Protein AF-R7ZMU3-F1 (afdb_monomer_lite)

pLDDT: mean 86.13, std 17.71, range [41.84, 97.81]

Radius of gyration: 19.53 Å; chains: 1; bounding box: 38×55×56 Å

InterPro domains:
  IPR005184 Domain of unknown function DUF306, Meta/HslJ [PF03724] (4-80)
  IPR038670 HslJ-like superfamily [G3DSA:2.40.128.270] (3-82)

Structure (mmCIF, N/CA/C/O backbone):
data_AF-R7ZMU3-F1
#
_entry.id   AF-R7ZMU3-F1
#
loop_
_atom_site.group_PDB
_atom_site.id
_atom_site.type_symbol
_atom_site.label_atom_id
_atom_site.label_alt_id
_atom_site.label_comp_id
_atom_site.label_asym_id
_atom_site.label_entity_id
_atom_site.label_seq_id
_atom_site.pdbx_PDB_ins_code
_atom_site.Cartn_x
_atom_site.Cartn_y
_atom_site.Cartn_z
_atom_site.occupancy
_atom_site.B_iso_or_equiv
_atom_site.auth_seq_id
_atom_site.auth_comp_id
_atom_site.auth_asym_id
_atom_site.auth_atom_id
_atom_site.pdbx_PDB_model_num
ATOM 1 N N . MET A 1 1 ? 0.476 -4.539 17.303 1.00 86.00 1 MET A N 1
ATOM 2 C CA . MET A 1 1 ? 1.203 -4.181 16.064 1.00 86.00 1 MET A CA 1
ATOM 3 C C . MET A 1 1 ? 1.192 -5.410 15.182 1.00 86.00 1 MET A C 1
ATOM 5 O O . MET A 1 1 ? 1.423 -6.491 15.705 1.00 86.00 1 MET A O 1
ATOM 9 N N . TRP A 1 2 ? 0.876 -5.251 13.905 1.00 93.94 2 TRP A N 1
ATOM 10 C CA . TRP A 1 2 ? 0.677 -6.353 12.966 1.00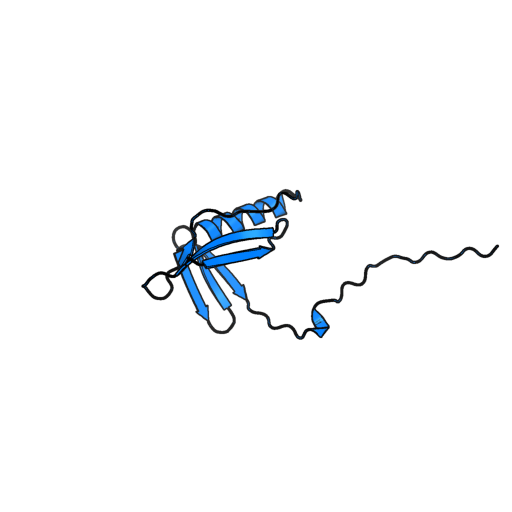 93.94 2 TRP A CA 1
ATOM 11 C C . TRP A 1 2 ? 1.736 -6.305 11.875 1.00 93.94 2 TRP A C 1
ATOM 13 O O . TRP A 1 2 ? 2.137 -5.219 11.457 1.00 93.94 2 TRP A O 1
ATOM 23 N N . ALA A 1 3 ? 2.202 -7.468 11.432 1.00 95.69 3 ALA A N 1
ATOM 24 C CA . ALA A 1 3 ? 3.114 -7.562 10.303 1.00 95.69 3 ALA A CA 1
ATOM 25 C C . ALA A 1 3 ? 2.332 -7.540 8.985 1.00 95.69 3 ALA A C 1
ATOM 27 O O . ALA A 1 3 ? 1.199 -8.018 8.916 1.00 95.69 3 ALA A O 1
ATOM 28 N N . PHE A 1 4 ? 2.953 -7.007 7.939 1.00 95.38 4 PHE A N 1
ATOM 29 C CA . PHE A 1 4 ? 2.476 -7.138 6.569 1.00 95.38 4 PHE A CA 1
ATOM 30 C C . PHE A 1 4 ? 3.647 -7.452 5.648 1.00 95.38 4 PHE A C 1
ATOM 32 O O . PHE A 1 4 ? 4.776 -7.024 5.897 1.00 95.38 4 PHE A O 1
ATOM 39 N N . TYR A 1 5 ? 3.354 -8.188 4.584 1.00 95.94 5 TYR A N 1
ATOM 40 C CA . TYR A 1 5 ? 4.315 -8.601 3.575 1.00 95.94 5 TYR A CA 1
ATOM 41 C C . TYR A 1 5 ? 3.675 -8.461 2.203 1.00 95.94 5 TYR A C 1
ATOM 43 O O . TYR A 1 5 ? 2.454 -8.564 2.072 1.00 95.94 5 TYR A O 1
ATOM 51 N N . GLY A 1 6 ? 4.494 -8.244 1.186 1.00 94.31 6 GLY A N 1
ATOM 52 C CA . GLY A 1 6 ? 4.019 -8.161 -0.183 1.00 94.31 6 GLY A CA 1
ATOM 53 C C . GLY A 1 6 ? 5.134 -8.351 -1.196 1.00 94.31 6 GLY A C 1
ATOM 54 O O . GLY A 1 6 ? 6.317 -8.419 -0.854 1.00 94.31 6 GLY A O 1
ATOM 55 N N . ALA A 1 7 ? 4.729 -8.428 -2.457 1.00 92.62 7 ALA A N 1
ATOM 56 C CA . ALA A 1 7 ? 5.623 -8.383 -3.600 1.00 92.62 7 ALA A CA 1
ATOM 57 C C . ALA A 1 7 ? 5.541 -6.988 -4.227 1.00 92.62 7 ALA A C 1
ATOM 59 O O . ALA A 1 7 ? 4.464 -6.543 -4.625 1.00 92.62 7 ALA A O 1
ATOM 60 N N . GLY A 1 8 ? 6.669 -6.283 -4.264 1.00 88.69 8 GLY A N 1
ATOM 61 C CA . GLY A 1 8 ? 6.846 -5.133 -5.137 1.00 88.69 8 GLY A CA 1
ATOM 62 C C . GLY A 1 8 ? 7.121 -5.592 -6.573 1.00 88.69 8 GLY A C 1
ATOM 63 O O . GLY A 1 8 ? 7.234 -6.793 -6.833 1.00 88.69 8 GLY A O 1
ATOM 64 N N . PRO A 1 9 ? 7.254 -4.655 -7.523 1.00 89.62 9 PRO A N 1
ATOM 65 C CA . PRO A 1 9 ? 7.592 -4.994 -8.903 1.00 89.62 9 PRO A CA 1
ATOM 66 C C . PRO A 1 9 ? 8.963 -5.659 -9.061 1.00 89.62 9 PRO A C 1
ATOM 68 O O . PRO A 1 9 ? 9.185 -6.349 -10.054 1.00 89.62 9 PRO A O 1
ATOM 71 N N . VAL A 1 10 ? 9.891 -5.431 -8.124 1.00 94.00 10 VAL A N 1
ATOM 72 C CA . VAL A 1 10 ? 11.257 -5.973 -8.179 1.00 94.00 10 VAL A CA 1
ATOM 73 C C . VAL A 1 10 ? 11.583 -6.772 -6.924 1.00 94.00 10 VAL A C 1
ATOM 75 O O . VAL A 1 10 ? 12.153 -7.859 -7.011 1.00 94.00 10 VAL A O 1
ATOM 78 N N . ASN A 1 11 ? 11.222 -6.242 -5.757 1.00 95.81 11 ASN A N 1
ATOM 79 C CA . ASN A 1 11 ? 11.607 -6.769 -4.462 1.00 95.81 11 ASN A CA 1
ATOM 80 C C . ASN A 1 11 ? 10.402 -7.208 -3.634 1.00 95.81 11 ASN A C 1
ATOM 82 O O . ASN A 1 11 ? 9.379 -6.528 -3.547 1.00 95.81 11 ASN A O 1
ATOM 86 N N . GLY A 1 12 ? 10.557 -8.337 -2.944 1.00 96.31 12 GLY A N 1
ATOM 87 C CA . GLY A 1 12 ? 9.679 -8.673 -1.830 1.00 96.31 12 GLY A CA 1
ATOM 88 C C . GLY A 1 12 ? 9.918 -7.695 -0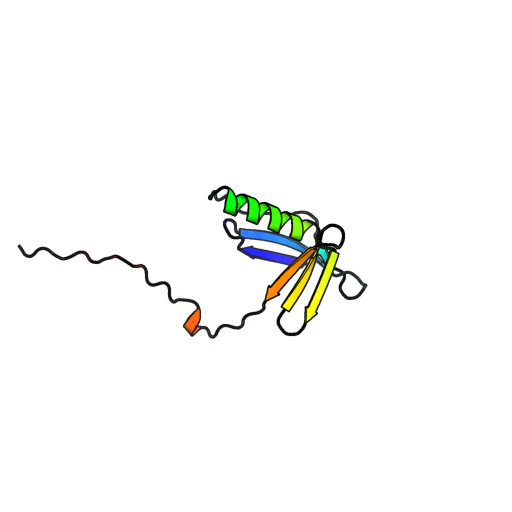.684 1.00 96.31 12 GLY A C 1
ATOM 89 O O . GLY A 1 12 ? 11.056 -7.280 -0.452 1.00 96.31 12 GLY A O 1
ATOM 90 N N . PHE A 1 13 ? 8.865 -7.330 0.041 1.00 96.75 13 PHE A N 1
ATOM 91 C CA . PHE A 1 13 ? 8.956 -6.390 1.152 1.00 96.75 13 PHE A CA 1
ATOM 92 C C . PHE A 1 13 ? 8.124 -6.830 2.351 1.00 96.75 13 PHE A C 1
ATOM 94 O O . PHE A 1 13 ? 7.196 -7.633 2.245 1.00 96.75 13 PHE A O 1
ATOM 101 N N . GLY A 1 14 ? 8.454 -6.267 3.508 1.00 96.94 14 GLY A N 1
ATOM 102 C CA . GLY A 1 14 ? 7.687 -6.448 4.727 1.00 96.94 14 GLY A CA 1
ATOM 103 C C . GLY A 1 14 ? 7.865 -5.299 5.704 1.00 96.94 14 GLY A C 1
ATOM 104 O O . GLY A 1 14 ? 8.873 -4.590 5.700 1.00 96.94 14 GLY A O 1
ATOM 105 N N . GLY A 1 15 ? 6.870 -5.116 6.558 1.00 96.00 15 GLY A N 1
ATOM 106 C CA . GLY A 1 15 ? 6.854 -4.064 7.558 1.00 96.00 15 GLY A CA 1
ATOM 107 C C . GLY A 1 15 ? 5.880 -4.365 8.680 1.00 96.00 15 GLY A C 1
ATOM 108 O O . GLY A 1 15 ? 5.354 -5.472 8.811 1.00 96.00 15 GLY A O 1
ATOM 109 N N . ALA A 1 16 ? 5.640 -3.350 9.500 1.00 96.56 16 ALA A N 1
ATOM 110 C CA . ALA A 1 16 ? 4.682 -3.427 10.584 1.00 96.56 16 ALA A CA 1
ATOM 111 C C . ALA A 1 16 ? 3.747 -2.219 10.578 1.00 96.56 16 ALA A C 1
ATOM 113 O O . ALA A 1 16 ? 4.169 -1.097 10.285 1.00 96.56 16 ALA A O 1
ATOM 114 N N . TYR A 1 17 ? 2.490 -2.457 10.933 1.00 96.38 17 TYR A N 1
ATOM 115 C CA . TYR A 1 17 ? 1.457 -1.439 11.025 1.00 96.38 17 TYR A CA 1
ATOM 116 C C . TYR A 1 17 ? 0.640 -1.549 12.311 1.00 96.38 17 TYR A C 1
ATOM 118 O O . TYR A 1 17 ? 0.674 -2.545 13.045 1.00 96.38 17 TYR A O 1
ATOM 126 N N . GLN A 1 18 ? -0.096 -0.486 12.596 1.00 96.88 18 GLN A N 1
ATOM 127 C CA . GLN A 1 18 ? -1.085 -0.405 13.659 1.00 96.88 18 GLN A CA 1
ATOM 128 C C . GLN A 1 18 ? -2.340 0.265 13.107 1.00 96.88 18 GLN A C 1
ATOM 130 O O . GLN A 1 18 ? -2.241 1.194 12.308 1.00 96.88 18 GLN A O 1
ATOM 135 N N . VAL A 1 19 ? -3.501 -0.210 13.540 1.00 95.69 19 VAL A N 1
ATOM 136 C CA . VAL A 1 19 ? -4.784 0.468 13.340 1.00 95.69 19 VAL A CA 1
ATOM 137 C C . VAL A 1 19 ? -5.034 1.312 14.587 1.00 95.69 19 VAL A C 1
ATOM 139 O O . VAL A 1 19 ? -4.784 0.835 15.697 1.00 95.69 19 VAL A O 1
ATOM 142 N N . GLY A 1 20 ? -5.419 2.573 14.399 1.00 92.75 20 GLY A N 1
ATOM 143 C CA . GLY A 1 20 ? -5.702 3.496 15.499 1.00 92.75 20 GLY A CA 1
ATOM 144 C C . GLY A 1 20 ? -7.042 3.208 16.177 1.00 92.75 20 GLY A C 1
ATOM 145 O O . GLY A 1 20 ? -7.828 2.388 15.711 1.00 92.75 20 GLY A O 1
ATOM 146 N N . GLU A 1 21 ? -7.308 3.898 17.287 1.00 92.25 21 GLU A N 1
ATOM 147 C CA . GLU A 1 21 ? -8.599 3.806 17.991 1.00 92.25 21 GLU A CA 1
ATOM 148 C C . GLU A 1 21 ? -9.730 4.475 17.201 1.00 92.25 21 GLU A C 1
ATOM 150 O O . GLU A 1 21 ? -10.888 4.070 17.290 1.00 92.25 21 GLU A O 1
ATOM 155 N N . LYS A 1 22 ? -9.394 5.501 16.408 1.00 94.38 22 LYS A N 1
ATOM 156 C CA . LYS A 1 22 ? -10.339 6.161 15.515 1.00 94.38 22 LYS A CA 1
ATOM 157 C C . LYS A 1 22 ? -10.532 5.325 14.255 1.00 94.38 22 LYS A C 1
ATOM 159 O O . LYS A 1 22 ? -9.567 4.905 13.617 1.00 94.38 22 LYS A O 1
ATOM 164 N N . GLU A 1 23 ? -11.788 5.157 13.857 1.00 93.12 23 GLU A N 1
ATOM 165 C CA . GLU A 1 23 ? -12.136 4.461 12.622 1.00 93.12 23 GLU A CA 1
ATOM 166 C C . GLU A 1 23 ? -11.383 5.036 11.413 1.00 93.12 23 GLU A C 1
ATOM 168 O O . GLU A 1 23 ? -11.293 6.253 11.214 1.00 93.12 23 GLU A O 1
ATOM 173 N N . GLY A 1 24 ? -10.824 4.128 10.614 1.00 95.25 24 GLY A N 1
ATOM 174 C CA . GLY A 1 24 ? -10.052 4.455 9.422 1.00 95.25 24 GLY A CA 1
ATOM 175 C C . GLY A 1 24 ? -8.629 4.932 9.696 1.00 95.25 24 GLY A C 1
ATOM 176 O O . GLY A 1 24 ? -7.918 5.230 8.745 1.00 95.25 24 GLY A O 1
ATOM 177 N N . GLU A 1 25 ? -8.164 5.009 10.943 1.00 96.88 25 GLU A N 1
ATOM 178 C CA . GLU A 1 25 ? -6.774 5.362 11.230 1.00 96.88 25 GLU A CA 1
ATOM 179 C C . GLU A 1 25 ? -5.842 4.155 11.061 1.00 96.88 25 GLU A C 1
ATOM 181 O O . GLU A 1 25 ? -6.066 3.086 11.627 1.00 96.88 25 GLU A O 1
ATOM 186 N N . ILE A 1 26 ? -4.749 4.337 10.320 1.00 96.69 26 ILE A N 1
ATOM 187 C CA . ILE A 1 26 ? -3.682 3.341 10.180 1.00 96.69 26 ILE A CA 1
ATOM 188 C C . ILE A 1 26 ? -2.336 4.046 10.223 1.00 96.69 26 ILE A C 1
ATOM 190 O O . ILE A 1 26 ? -2.202 5.160 9.733 1.00 96.69 26 ILE A O 1
ATOM 194 N N . ARG A 1 27 ? -1.321 3.409 10.801 1.00 95.56 27 ARG A N 1
ATOM 195 C CA . ARG A 1 27 ? 0.039 3.946 10.845 1.00 95.56 27 ARG A CA 1
ATOM 196 C C . ARG A 1 27 ? 1.046 2.849 10.566 1.00 95.56 27 ARG A C 1
ATOM 198 O O . ARG A 1 27 ? 0.932 1.738 11.086 1.00 95.56 27 ARG A O 1
ATOM 205 N N . SER A 1 28 ? 2.047 3.170 9.757 1.00 93.94 28 SER A N 1
ATOM 206 C CA . SER A 1 28 ? 3.238 2.340 9.600 1.00 93.94 28 SER A CA 1
ATOM 207 C C . SER A 1 28 ? 4.210 2.602 10.745 1.00 93.94 28 SER A C 1
ATOM 209 O O . SER A 1 28 ? 4.305 3.721 11.243 1.00 93.94 28 SER A O 1
ATOM 211 N N . ASN A 1 29 ? 5.000 1.599 11.124 1.00 90.12 29 ASN A N 1
ATOM 212 C CA . ASN A 1 29 ? 6.150 1.796 12.013 1.00 90.12 29 ASN A CA 1
ATOM 213 C C . ASN A 1 29 ? 7.359 2.437 11.280 1.00 90.12 29 ASN A C 1
ATOM 215 O O . ASN A 1 29 ? 8.494 2.384 11.749 1.00 90.12 29 ASN A O 1
ATOM 219 N N . GLY A 1 30 ? 7.164 2.958 10.063 1.00 84.75 30 GLY A N 1
ATOM 220 C CA . GLY A 1 30 ? 8.171 3.678 9.274 1.00 84.75 30 GLY A CA 1
ATOM 221 C C . GLY A 1 30 ? 9.300 2.814 8.698 1.00 84.75 30 GLY A C 1
ATOM 222 O O . GLY A 1 30 ? 10.034 3.268 7.822 1.00 84.75 30 GLY A O 1
ATOM 223 N N . ARG A 1 31 ? 9.439 1.560 9.138 1.00 92.75 31 ARG A N 1
ATOM 224 C CA . ARG A 1 31 ? 10.442 0.608 8.648 1.00 92.75 31 ARG A CA 1
ATOM 225 C C . ARG A 1 31 ? 9.818 -0.372 7.662 1.00 92.75 31 ARG A C 1
ATOM 227 O O . ARG A 1 31 ? 8.890 -1.096 8.014 1.00 92.75 31 ARG A O 1
ATOM 234 N N . ILE A 1 32 ? 10.382 -0.410 6.458 1.00 95.38 32 ILE A N 1
ATOM 235 C CA . ILE A 1 32 ? 10.100 -1.417 5.432 1.00 95.38 32 ILE A CA 1
ATOM 236 C C . ILE A 1 32 ? 11.414 -2.137 5.144 1.00 95.38 32 ILE A C 1
ATOM 238 O O . ILE A 1 32 ? 12.384 -1.502 4.729 1.00 95.38 32 ILE A O 1
ATOM 242 N N . GLY A 1 33 ? 11.452 -3.438 5.416 1.00 95.12 33 GLY A N 1
ATOM 243 C CA . GLY A 1 33 ? 12.500 -4.326 4.930 1.00 95.12 33 GLY A CA 1
ATOM 244 C C . GLY A 1 33 ? 12.164 -4.786 3.515 1.00 95.12 33 GLY A C 1
ATOM 245 O O . GLY A 1 33 ? 10.991 -4.942 3.183 1.00 95.12 33 GLY A O 1
ATOM 246 N N . GLN A 1 34 ? 13.183 -5.000 2.692 1.00 95.69 34 GLN A N 1
ATOM 247 C CA . GLN A 1 34 ? 13.039 -5.436 1.305 1.00 95.69 34 GLN A CA 1
ATOM 248 C C . GLN A 1 34 ? 14.177 -6.383 0.923 1.00 95.69 34 GLN A C 1
ATOM 250 O O . GLN A 1 34 ? 15.237 -6.371 1.556 1.00 95.69 34 GLN A O 1
ATOM 255 N N . THR A 1 35 ? 13.965 -7.191 -0.112 1.00 95.19 35 THR A N 1
ATOM 256 C CA . THR A 1 35 ? 15.061 -7.874 -0.806 1.00 95.19 35 THR A CA 1
ATOM 257 C C . THR A 1 35 ? 15.919 -6.867 -1.582 1.00 95.19 35 THR A C 1
ATOM 259 O O . THR A 1 35 ? 15.560 -5.699 -1.713 1.00 95.19 35 THR A O 1
ATOM 262 N N . PHE A 1 36 ? 17.072 -7.311 -2.085 1.00 92.94 36 PHE A N 1
ATOM 263 C CA . PHE A 1 36 ? 18.020 -6.462 -2.815 1.00 92.94 36 PHE A CA 1
ATOM 264 C C . PHE A 1 36 ? 18.301 -7.028 -4.208 1.00 92.94 36 PHE A C 1
ATOM 266 O O . PHE A 1 36 ? 19.413 -7.446 -4.523 1.00 92.94 36 PHE A O 1
ATOM 273 N N . VAL A 1 37 ? 17.256 -7.064 -5.030 1.00 95.12 37 VAL A N 1
ATOM 274 C CA . VAL A 1 37 ? 17.305 -7.420 -6.449 1.00 95.12 37 VAL A CA 1
ATOM 275 C C . VAL A 1 37 ? 17.310 -6.136 -7.278 1.00 95.12 37 VAL A C 1
ATOM 277 O O . VAL A 1 37 ? 16.598 -5.178 -6.974 1.00 95.12 37 VAL A O 1
ATOM 280 N N . GLY A 1 38 ? 18.149 -6.105 -8.314 1.00 92.38 38 GLY A N 1
ATOM 281 C CA . GLY A 1 38 ? 18.237 -4.987 -9.251 1.00 92.38 38 GLY A CA 1
ATOM 282 C C . GLY A 1 38 ? 17.273 -5.136 -10.429 1.00 92.38 38 GLY A C 1
ATOM 283 O O . GLY A 1 38 ? 16.977 -6.243 -10.870 1.00 92.38 38 GLY A O 1
ATOM 284 N N . SER A 1 39 ? 16.820 -4.007 -10.972 1.00 95.81 39 SER A N 1
ATOM 285 C CA . SER A 1 39 ? 16.004 -3.936 -12.189 1.00 95.81 39 SER A CA 1
ATOM 286 C C . SER A 1 39 ? 16.260 -2.614 -12.922 1.00 95.81 39 SER A C 1
ATOM 288 O O . SER A 1 39 ? 17.199 -1.879 -12.609 1.00 95.81 39 SER A O 1
ATOM 290 N N . THR A 1 40 ? 15.433 -2.297 -13.916 1.00 96.81 40 THR A N 1
ATOM 291 C CA . THR A 1 40 ? 15.467 -1.006 -14.610 1.00 96.81 40 THR A CA 1
ATOM 292 C C . THR A 1 40 ? 15.212 0.152 -13.643 1.00 96.81 40 THR A C 1
ATOM 294 O O . THR A 1 40 ? 14.471 0.014 -12.666 1.00 96.81 40 THR A O 1
ATOM 297 N N . LYS A 1 41 ? 15.769 1.332 -13.949 1.00 95.38 41 LYS A N 1
ATOM 298 C CA . LYS A 1 41 ? 15.572 2.537 -13.128 1.00 95.38 41 LYS A CA 1
ATOM 299 C C . LYS A 1 41 ? 14.088 2.847 -12.902 1.00 95.38 41 LYS A C 1
ATOM 301 O O . LYS A 1 41 ? 13.705 3.156 -11.784 1.00 95.38 41 LYS A O 1
ATOM 306 N N . ALA A 1 42 ? 13.260 2.719 -13.939 1.00 96.88 42 ALA A N 1
ATOM 307 C CA . ALA A 1 42 ? 11.829 3.000 -13.848 1.00 96.88 42 ALA A CA 1
ATOM 308 C C . ALA A 1 42 ? 11.120 2.109 -12.811 1.00 96.88 42 ALA A C 1
ATOM 310 O O . ALA A 1 42 ? 10.333 2.611 -12.012 1.00 96.88 42 ALA A O 1
ATOM 311 N N . MET A 1 43 ? 11.436 0.809 -12.778 1.00 96.31 43 MET A N 1
ATOM 312 C CA . MET A 1 43 ? 10.854 -0.114 -11.796 1.00 96.31 43 MET A CA 1
ATOM 313 C C . MET A 1 43 ? 11.350 0.173 -10.377 1.00 96.31 43 MET A C 1
ATOM 315 O O . MET A 1 43 ? 10.553 0.185 -9.443 1.00 96.31 43 MET A O 1
ATOM 319 N N . MET A 1 44 ? 12.643 0.469 -10.221 1.00 95.44 44 MET A N 1
ATOM 320 C CA . MET A 1 44 ? 13.215 0.832 -8.921 1.00 95.44 44 MET A CA 1
ATOM 321 C C . MET A 1 44 ? 12.645 2.157 -8.386 1.00 95.44 44 MET A C 1
ATOM 323 O O . MET A 1 44 ? 12.364 2.271 -7.194 1.00 95.44 44 MET A O 1
ATOM 327 N N . ASP A 1 45 ? 12.434 3.155 -9.252 1.00 95.44 45 ASP A N 1
ATOM 328 C CA . ASP A 1 45 ? 11.817 4.436 -8.884 1.00 95.44 45 ASP A CA 1
ATOM 329 C C . ASP A 1 45 ? 10.358 4.236 -8.443 1.00 95.44 45 ASP A C 1
ATOM 331 O O . ASP A 1 45 ? 9.931 4.790 -7.426 1.00 95.44 45 ASP A O 1
ATOM 335 N N . PHE A 1 46 ? 9.594 3.426 -9.186 1.00 94.31 46 PHE A N 1
ATOM 336 C CA . PHE A 1 46 ? 8.223 3.079 -8.814 1.00 94.31 46 PHE A CA 1
ATOM 337 C C . PHE A 1 46 ? 8.183 2.390 -7.449 1.00 94.31 46 PHE A C 1
ATOM 339 O O . PHE A 1 46 ? 7.414 2.789 -6.576 1.00 94.31 46 PHE A O 1
ATOM 346 N N . GLU A 1 47 ? 9.031 1.385 -7.243 1.00 95.50 47 GLU A N 1
ATOM 347 C CA . GLU A 1 47 ? 9.094 0.630 -5.997 1.00 95.50 47 GLU A CA 1
ATOM 348 C C . GLU A 1 47 ? 9.486 1.518 -4.806 1.00 95.50 47 GLU A C 1
ATOM 350 O O . GLU A 1 47 ? 8.849 1.477 -3.752 1.00 95.50 47 GLU A O 1
ATOM 355 N N . SER A 1 48 ? 10.462 2.409 -4.994 1.00 94.25 48 SER A N 1
ATOM 356 C CA . SER A 1 48 ? 10.846 3.402 -3.988 1.00 94.25 48 SER A CA 1
ATOM 357 C C . SER A 1 48 ? 9.675 4.317 -3.603 1.00 94.25 48 SER A C 1
ATOM 359 O O . SER A 1 48 ? 9.418 4.536 -2.412 1.00 94.25 48 SER A O 1
ATOM 361 N N . ASN A 1 49 ? 8.918 4.805 -4.594 1.00 93.88 49 ASN A N 1
ATOM 362 C CA . ASN A 1 49 ? 7.729 5.63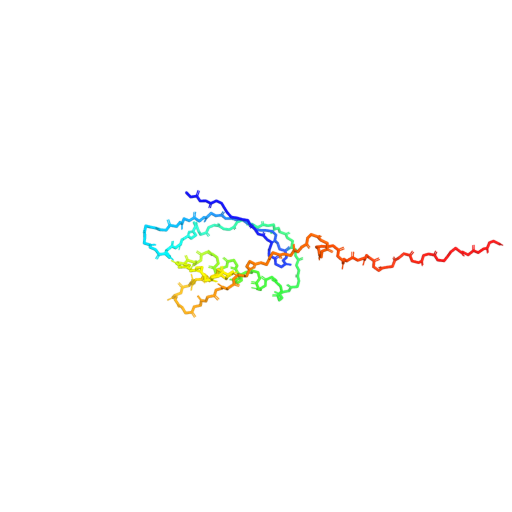1 -4.371 1.00 93.88 49 ASN A CA 1
ATOM 363 C C . ASN A 1 49 ? 6.627 4.858 -3.639 1.00 93.88 49 ASN A C 1
ATOM 365 O O . ASN A 1 49 ? 6.043 5.376 -2.685 1.00 93.88 49 ASN A O 1
ATOM 369 N N . TYR A 1 50 ? 6.389 3.609 -4.036 1.00 95.12 50 TYR A N 1
ATOM 370 C CA . TYR A 1 50 ? 5.432 2.718 -3.391 1.00 95.12 50 TYR A CA 1
ATOM 371 C C . TYR A 1 50 ? 5.784 2.482 -1.913 1.00 95.12 50 TYR A C 1
ATOM 373 O O . TYR A 1 50 ? 4.951 2.672 -1.026 1.00 95.12 50 TYR A O 1
ATOM 381 N N . PHE A 1 51 ? 7.047 2.185 -1.600 1.00 95.69 51 PHE A N 1
ATOM 382 C CA . PHE A 1 51 ? 7.487 2.007 -0.213 1.00 95.69 51 PHE A CA 1
ATOM 383 C C . PHE A 1 51 ? 7.466 3.313 0.587 1.00 95.69 51 PHE A C 1
ATOM 385 O O . PHE A 1 51 ? 7.210 3.292 1.792 1.00 95.69 51 PHE A O 1
ATOM 392 N N . SER A 1 52 ? 7.691 4.461 -0.058 1.00 94.56 52 SER A N 1
ATOM 393 C CA . SER A 1 52 ? 7.532 5.776 0.573 1.00 94.56 52 SER A CA 1
ATOM 394 C C . SER A 1 52 ? 6.080 6.041 0.983 1.00 94.56 52 SER A C 1
ATOM 396 O O . SER A 1 52 ? 5.819 6.499 2.100 1.00 94.56 52 SER A O 1
ATOM 398 N N . ALA A 1 53 ? 5.125 5.6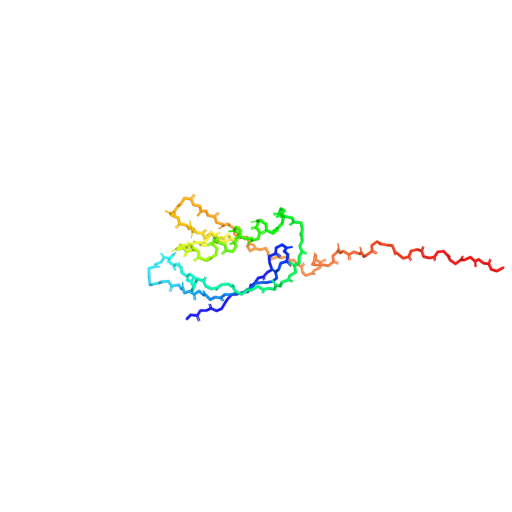72 0.127 1.00 95.06 53 ALA A N 1
ATOM 399 C CA . ALA A 1 53 ? 3.702 5.758 0.430 1.00 95.06 53 ALA A CA 1
ATOM 400 C C . ALA A 1 53 ? 3.327 4.859 1.620 1.00 95.06 53 ALA A C 1
ATOM 402 O O . ALA A 1 53 ? 2.718 5.327 2.579 1.00 95.06 53 ALA A O 1
ATOM 403 N N . LEU A 1 54 ? 3.789 3.602 1.640 1.00 95.56 54 LEU A N 1
ATOM 404 C CA . LEU A 1 54 ? 3.538 2.680 2.758 1.00 95.56 54 LEU A CA 1
ATOM 405 C C . LEU A 1 54 ? 4.129 3.166 4.089 1.00 95.56 54 LEU A C 1
ATOM 407 O O . LEU A 1 54 ? 3.545 2.940 5.145 1.00 95.56 54 LEU A O 1
ATOM 411 N N . ARG A 1 55 ? 5.281 3.847 4.072 1.00 95.69 55 ARG A N 1
ATOM 412 C CA . ARG A 1 55 ? 5.863 4.453 5.284 1.00 95.69 55 ARG A CA 1
ATOM 413 C C . ARG A 1 55 ? 5.057 5.638 5.815 1.00 95.69 55 ARG A C 1
ATOM 415 O O . ARG A 1 55 ? 5.143 5.918 7.005 1.00 95.69 55 ARG A O 1
ATOM 422 N N . SER A 1 56 ? 4.300 6.317 4.955 1.00 95.50 56 SER A N 1
ATOM 423 C CA . SER A 1 56 ? 3.578 7.558 5.264 1.00 95.50 56 SER A CA 1
ATOM 424 C C . SER A 1 56 ? 2.056 7.395 5.277 1.00 95.50 56 SER A C 1
ATOM 426 O O . SER A 1 56 ? 1.329 8.384 5.211 1.00 95.50 56 SER A O 1
ATOM 428 N N . MET A 1 57 ? 1.561 6.158 5.361 1.00 95.88 57 MET A N 1
ATOM 429 C CA . MET A 1 57 ? 0.132 5.889 5.487 1.00 95.88 57 MET A CA 1
ATOM 430 C C . MET A 1 57 ? -0.426 6.422 6.810 1.00 95.88 57 MET A C 1
ATOM 432 O O . MET A 1 57 ? 0.187 6.235 7.865 1.00 95.88 57 MET A O 1
ATOM 436 N N . TYR A 1 58 ? -1.592 7.062 6.738 1.00 95.75 58 TYR A N 1
ATOM 437 C CA . TYR A 1 58 ? -2.267 7.652 7.901 1.00 95.75 58 TYR A CA 1
ATOM 438 C C . TYR A 1 58 ? -3.758 7.285 7.982 1.00 95.75 58 TYR A C 1
ATOM 440 O O . TYR A 1 58 ? -4.368 7.384 9.049 1.00 95.75 58 TYR A O 1
ATOM 448 N N . ARG A 1 59 ? -4.368 6.872 6.863 1.00 96.62 59 ARG A N 1
ATOM 449 C CA . ARG A 1 59 ? -5.790 6.530 6.788 1.00 96.62 59 ARG A CA 1
ATOM 450 C C . ARG A 1 59 ? -6.026 5.339 5.873 1.00 96.62 59 ARG A C 1
ATOM 452 O O . ARG A 1 59 ? -5.333 5.185 4.873 1.00 96.62 59 ARG A O 1
ATOM 459 N N . PHE A 1 60 ? -7.039 4.544 6.182 1.00 97.38 60 PHE A N 1
ATOM 460 C CA . PHE A 1 60 ? -7.581 3.546 5.278 1.00 97.38 60 PHE A CA 1
ATOM 461 C C . PHE A 1 60 ? -9.110 3.571 5.255 1.00 97.38 60 PHE A C 1
ATOM 463 O O . PHE A 1 60 ? -9.762 4.065 6.176 1.00 97.38 60 PHE A O 1
ATOM 470 N N . SER A 1 61 ? -9.675 3.012 4.195 1.00 97.44 61 SER A N 1
ATOM 471 C CA . SER A 1 61 ? -11.085 2.645 4.110 1.00 97.44 61 SER A CA 1
ATOM 472 C C . SER A 1 61 ? -11.230 1.390 3.269 1.00 97.44 61 SER A C 1
ATOM 474 O O . SER A 1 61 ? -10.445 1.169 2.346 1.00 97.44 61 SER A O 1
ATOM 476 N N . ILE A 1 62 ? -12.253 0.597 3.564 1.00 96.75 62 ILE A N 1
ATOM 477 C CA . ILE A 1 62 ? -12.607 -0.574 2.768 1.00 96.75 62 ILE A CA 1
ATOM 478 C C . ILE A 1 62 ? -14.025 -0.356 2.243 1.00 96.75 62 ILE A C 1
ATOM 480 O O . ILE A 1 62 ? -14.955 -0.239 3.036 1.00 96.75 62 ILE A O 1
ATOM 484 N N . ASP A 1 63 ? -14.178 -0.283 0.921 1.00 96.94 63 ASP A N 1
ATOM 485 C CA . ASP A 1 63 ? -15.479 -0.302 0.242 1.00 96.94 63 ASP A CA 1
ATOM 486 C C . ASP A 1 63 ? -15.529 -1.510 -0.691 1.00 96.94 63 ASP A C 1
ATOM 488 O O . ASP A 1 63 ? -14.724 -1.628 -1.618 1.00 96.94 63 ASP A O 1
ATOM 492 N N . ARG A 1 64 ? -16.485 -2.413 -0.453 1.00 95.19 64 ARG A N 1
ATOM 493 C CA . ARG A 1 64 ? -16.631 -3.680 -1.186 1.00 95.19 64 ARG A CA 1
ATOM 494 C C . ARG A 1 64 ? -15.316 -4.470 -1.208 1.00 95.19 64 ARG A C 1
ATOM 496 O O . ARG A 1 64 ? -14.907 -4.997 -0.180 1.00 95.19 64 ARG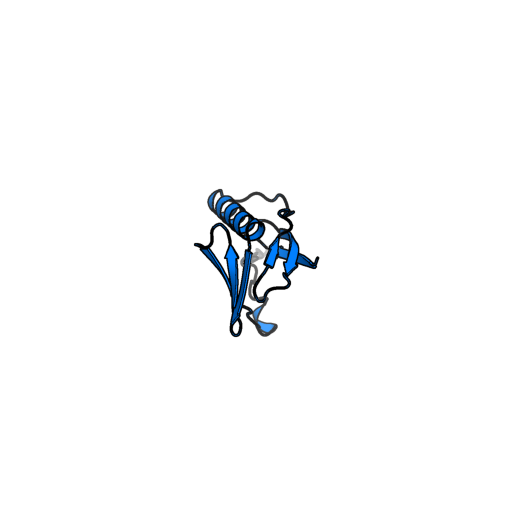 A O 1
ATOM 503 N N . ASN A 1 65 ? -14.673 -4.573 -2.369 1.00 96.06 65 ASN A N 1
ATOM 504 C CA . ASN A 1 65 ? -13.422 -5.295 -2.574 1.00 96.06 65 ASN A CA 1
ATOM 505 C C . ASN A 1 65 ? -12.217 -4.358 -2.741 1.00 96.06 65 ASN A C 1
ATOM 507 O O . ASN A 1 65 ? -11.166 -4.806 -3.185 1.00 96.06 65 ASN A O 1
ATOM 511 N N . LEU A 1 66 ? -12.355 -3.070 -2.426 1.00 97.62 66 LEU A N 1
ATOM 512 C CA . LEU A 1 66 ? -11.286 -2.087 -2.548 1.00 97.62 66 LEU A CA 1
ATOM 513 C C . LEU A 1 66 ? -10.822 -1.629 -1.168 1.00 97.62 66 LEU A C 1
ATOM 515 O O . LEU A 1 66 ? -11.613 -1.147 -0.360 1.00 97.62 66 LEU A O 1
ATOM 519 N N . LEU A 1 67 ? -9.520 -1.743 -0.926 1.00 97.12 67 LEU A N 1
ATOM 520 C CA . LEU A 1 67 ? -8.819 -1.092 0.171 1.00 97.12 67 LEU A CA 1
ATOM 521 C C . LEU A 1 67 ? -8.164 0.178 -0.371 1.00 97.12 67 LEU A C 1
ATOM 523 O O . LEU A 1 67 ? -7.255 0.105 -1.195 1.00 97.12 67 LEU A O 1
ATOM 527 N N . THR A 1 68 ? -8.582 1.332 0.133 1.00 97.81 68 THR A N 1
ATOM 528 C CA . THR A 1 68 ? -7.937 2.618 -0.151 1.00 97.81 68 THR A CA 1
ATOM 529 C C . THR A 1 68 ? -7.067 3.010 1.033 1.00 97.81 68 THR A C 1
ATOM 531 O O . THR A 1 68 ? -7.531 2.977 2.171 1.00 97.81 68 THR A O 1
ATOM 534 N N . ILE A 1 69 ? -5.814 3.390 0.780 1.00 97.19 69 ILE A N 1
ATOM 535 C CA . ILE A 1 69 ? -4.860 3.877 1.782 1.00 97.19 69 ILE A CA 1
ATOM 536 C C . ILE A 1 69 ? -4.467 5.310 1.434 1.00 97.19 69 ILE A C 1
ATOM 538 O O . ILE A 1 69 ? -3.829 5.541 0.408 1.00 97.19 69 ILE A O 1
ATOM 542 N N . GLY A 1 70 ? -4.797 6.254 2.311 1.00 97.38 70 GLY A N 1
ATOM 543 C CA . GLY A 1 70 ? -4.314 7.631 2.255 1.00 97.38 70 GLY A CA 1
ATOM 544 C C . GLY A 1 70 ? -2.915 7.743 2.859 1.00 97.38 70 GLY A C 1
ATOM 545 O O . GLY A 1 70 ? -2.639 7.168 3.921 1.00 97.38 70 GLY A O 1
ATOM 546 N N . PHE A 1 71 ? -2.029 8.477 2.187 1.00 95.88 71 PHE A N 1
ATOM 547 C CA . PHE A 1 71 ? -0.635 8.636 2.601 1.00 95.88 71 PHE A CA 1
ATOM 548 C C . PHE A 1 71 ? -0.088 10.049 2.347 1.00 95.88 71 PHE A C 1
ATOM 550 O O . PHE A 1 71 ? -0.688 10.861 1.640 1.00 95.88 71 PHE A O 1
ATOM 557 N N . GLY A 1 72 ? 1.074 10.347 2.929 1.00 91.00 72 GLY A N 1
ATOM 558 C CA . GLY A 1 72 ? 1.727 11.647 2.790 1.00 91.00 72 GLY A CA 1
ATOM 559 C C . GLY A 1 72 ? 1.019 12.747 3.585 1.00 91.00 72 GLY A C 1
ATOM 560 O O . GLY A 1 72 ? 0.793 12.598 4.781 1.00 91.00 72 GLY A O 1
ATOM 561 N N . ASP A 1 73 ? 0.704 13.859 2.923 1.00 89.81 73 ASP A N 1
ATOM 562 C CA . ASP A 1 73 ? 0.090 15.060 3.514 1.00 89.81 73 ASP A CA 1
ATOM 563 C C . ASP A 1 73 ? -1.445 15.088 3.429 1.00 89.81 73 ASP A C 1
ATOM 565 O O . ASP A 1 73 ? -2.073 16.067 3.826 1.00 89.81 73 ASP A O 1
ATOM 569 N N . GLY A 1 74 ? -2.054 14.027 2.899 1.00 84.12 74 GLY A N 1
ATOM 570 C CA . GLY A 1 74 ? -3.495 13.958 2.687 1.00 84.12 74 GLY A CA 1
ATOM 571 C C . GLY A 1 74 ? -3.944 14.043 1.233 1.00 84.12 74 GLY A C 1
ATOM 572 O O . GLY A 1 74 ? -5.124 13.853 0.956 1.00 84.12 74 GLY A O 1
ATOM 573 N N . SER A 1 75 ? -3.026 14.321 0.304 1.00 88.12 75 SER A N 1
ATOM 574 C CA . SER A 1 75 ? -3.356 14.558 -1.108 1.00 88.12 75 SER A CA 1
ATOM 575 C C . SER A 1 75 ? -3.297 13.318 -2.006 1.00 88.12 75 SER A C 1
ATOM 577 O O . SER A 1 75 ? -3.616 13.413 -3.192 1.00 88.12 75 SER A O 1
ATOM 579 N N . LYS A 1 76 ? -2.855 12.165 -1.486 1.00 95.50 76 LYS A N 1
ATOM 580 C CA . LYS A 1 76 ? -2.587 10.966 -2.291 1.00 95.50 76 LYS A CA 1
ATOM 581 C C . LYS A 1 76 ? -3.155 9.704 -1.663 1.00 95.50 76 LYS A C 1
ATOM 583 O O . LYS A 1 76 ? -3.133 9.532 -0.444 1.00 95.50 76 LYS A O 1
ATOM 588 N N . GLU A 1 77 ? -3.586 8.796 -2.532 1.00 96.75 77 GLU A N 1
ATOM 589 C CA . GLU A 1 77 ? -4.175 7.515 -2.158 1.00 96.75 77 GLU A CA 1
ATOM 590 C C . GLU A 1 77 ? -3.607 6.370 -3.007 1.00 96.75 77 GLU A C 1
ATOM 592 O O . GLU A 1 77 ? -3.276 6.547 -4.180 1.00 96.75 77 GLU A O 1
ATOM 597 N N . MET A 1 78 ? -3.466 5.192 -2.398 1.00 95.94 78 MET A N 1
ATOM 598 C CA . MET A 1 78 ? -3.248 3.920 -3.091 1.00 95.94 78 MET A CA 1
ATOM 599 C C . MET A 1 78 ? -4.512 3.083 -2.978 1.00 95.94 78 MET A C 1
ATOM 601 O O . MET A 1 78 ? -5.094 3.006 -1.899 1.00 95.94 78 MET A O 1
ATOM 605 N N . VAL A 1 79 ? -4.899 2.419 -4.062 1.00 96.88 79 VAL A N 1
ATOM 606 C CA . VAL A 1 79 ? -6.068 1.537 -4.087 1.00 96.88 79 VAL A CA 1
ATOM 607 C C . VAL A 1 79 ? -5.609 0.115 -4.379 1.00 96.88 79 VAL A C 1
ATOM 609 O O . VAL A 1 79 ? -4.922 -0.133 -5.368 1.00 96.88 79 VAL A O 1
ATOM 612 N N . PHE A 1 80 ? -6.001 -0.814 -3.517 1.00 95.31 80 PHE A N 1
ATOM 613 C CA . PHE A 1 80 ? -5.765 -2.245 -3.651 1.00 95.31 80 PHE A CA 1
ATOM 614 C C . PHE A 1 80 ? -7.099 -2.940 -3.880 1.00 95.31 80 PHE A C 1
ATOM 616 O O . PHE A 1 80 ? -8.041 -2.728 -3.119 1.00 95.31 80 PHE A O 1
ATOM 623 N N . ALA A 1 81 ? -7.175 -3.788 -4.901 1.00 96.19 81 ALA A N 1
ATOM 624 C CA . ALA A 1 81 ? -8.347 -4.611 -5.149 1.00 96.19 81 ALA A CA 1
ATOM 625 C C . ALA A 1 81 ? -8.129 -6.022 -4.598 1.00 96.19 81 ALA A C 1
ATOM 627 O O . ALA A 1 81 ? -7.156 -6.691 -4.945 1.00 96.19 81 ALA A O 1
ATOM 628 N N . LEU A 1 82 ? -9.063 -6.489 -3.775 1.00 93.94 82 LEU A N 1
ATOM 629 C CA . LEU A 1 82 ? -9.232 -7.902 -3.488 1.00 93.94 82 LEU A CA 1
ATOM 630 C C . LEU A 1 82 ? -9.840 -8.556 -4.731 1.00 93.94 82 LEU A C 1
ATOM 632 O O . LEU A 1 82 ? -10.974 -8.257 -5.119 1.00 93.94 82 LEU A O 1
ATOM 636 N N . ILE A 1 83 ? -9.055 -9.426 -5.362 1.00 90.75 83 ILE A N 1
ATOM 637 C CA . ILE A 1 83 ? -9.470 -10.229 -6.508 1.00 90.75 83 ILE A CA 1
ATOM 638 C C . ILE A 1 83 ? -9.440 -11.689 -6.065 1.00 90.75 83 ILE A C 1
ATOM 640 O O . ILE A 1 83 ? -8.371 -12.241 -5.815 1.00 90.75 83 ILE A O 1
ATOM 644 N N . ASP A 1 84 ? -10.616 -12.299 -5.964 1.00 84.94 84 ASP A N 1
ATOM 645 C CA . ASP A 1 84 ? -10.753 -13.733 -5.724 1.00 84.94 84 ASP A CA 1
ATOM 646 C C . ASP A 1 84 ? -10.773 -14.447 -7.082 1.00 84.94 84 ASP A C 1
ATOM 648 O O . ASP A 1 84 ? -11.808 -14.536 -7.749 1.00 84.94 84 ASP A O 1
ATOM 652 N N . LEU A 1 85 ? -9.588 -14.833 -7.565 1.00 79.81 85 LEU A N 1
ATOM 653 C CA . LEU A 1 85 ? -9.467 -15.591 -8.808 1.00 79.81 85 LEU A CA 1
ATOM 654 C C . LEU A 1 85 ? -9.703 -17.078 -8.518 1.00 79.81 85 LEU A C 1
ATOM 656 O O . LEU A 1 85 ? -9.055 -17.632 -7.624 1.00 79.81 85 LEU A O 1
ATOM 660 N N . PRO A 1 86 ? -10.548 -17.772 -9.301 1.00 78.81 86 PRO A N 1
ATOM 661 C CA . PRO A 1 86 ? -10.655 -19.217 -9.189 1.00 78.81 86 PRO A CA 1
ATOM 662 C C . PRO A 1 86 ? -9.284 -19.855 -9.472 1.00 78.81 86 PRO A C 1
ATOM 664 O O . PRO A 1 86 ? -8.555 -19.434 -10.373 1.00 78.81 86 PRO A O 1
ATOM 667 N N . GLN A 1 87 ? -8.913 -20.874 -8.688 1.00 63.41 87 GLN A N 1
ATOM 668 C CA . GLN A 1 87 ? -7.546 -21.425 -8.676 1.00 63.41 87 GLN A CA 1
ATOM 669 C C . GLN A 1 87 ? -7.045 -21.930 -10.041 1.00 63.41 87 GLN A C 1
ATOM 671 O O . GLN A 1 87 ? -5.841 -22.014 -10.270 1.00 63.41 87 GLN A O 1
ATOM 676 N N . ASN A 1 88 ? -7.955 -22.214 -10.974 1.00 66.00 88 ASN A N 1
ATOM 677 C CA . ASN A 1 88 ? -7.652 -22.627 -12.344 1.00 66.00 88 ASN A CA 1
ATOM 678 C C . ASN A 1 88 ? -7.139 -21.492 -13.259 1.00 66.00 88 ASN A C 1
ATOM 680 O O . ASN A 1 88 ? -6.835 -21.759 -14.418 1.00 66.00 88 ASN A O 1
ATOM 684 N N . GLN A 1 89 ? -7.050 -20.251 -12.775 1.00 59.97 89 GLN A N 1
ATOM 685 C CA . GLN A 1 89 ? -6.552 -19.088 -13.526 1.00 59.97 89 GLN A CA 1
ATOM 686 C C . GLN A 1 89 ? -5.200 -18.559 -13.005 1.00 59.97 89 GLN A C 1
ATOM 688 O O . GLN A 1 89 ? -4.660 -17.613 -13.568 1.00 59.97 89 GLN A O 1
ATOM 693 N N . LEU A 1 90 ? -4.626 -19.151 -11.948 1.00 56.47 90 LEU A N 1
ATOM 694 C CA . LEU A 1 90 ? -3.396 -18.646 -11.312 1.00 56.47 90 LEU A CA 1
ATOM 695 C C . LEU A 1 90 ? -2.091 -19.096 -12.002 1.00 56.47 90 LEU A C 1
ATOM 697 O O . LEU A 1 90 ? -1.030 -18.561 -11.691 1.00 56.47 90 LEU A O 1
ATOM 701 N N . PHE A 1 91 ? -2.148 -20.033 -12.959 1.00 54.75 91 PHE A N 1
ATOM 702 C CA . PHE A 1 91 ? -0.961 -20.593 -13.624 1.00 54.75 91 PHE A CA 1
ATOM 703 C C . PHE A 1 91 ? -1.175 -20.846 -15.124 1.00 54.75 91 PHE A C 1
ATOM 705 O O . PHE A 1 91 ? -1.154 -21.983 -15.587 1.00 54.75 91 PHE A O 1
ATOM 712 N N . SER A 1 92 ? -1.346 -19.787 -15.913 1.00 47.22 92 SER A N 1
ATOM 713 C CA . SER A 1 92 ? -1.194 -19.854 -17.374 1.00 47.22 92 SER A CA 1
ATOM 714 C C . SER A 1 92 ? -0.011 -19.001 -17.823 1.00 47.22 92 SER A C 1
ATOM 716 O O . SER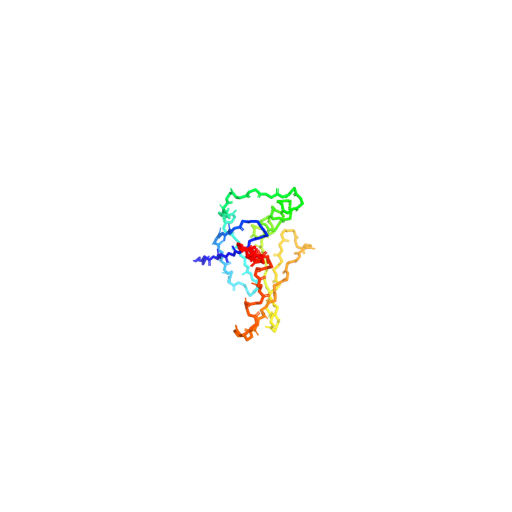 A 1 92 ? -0.165 -18.029 -18.555 1.00 47.22 92 SER A O 1
ATOM 718 N N . VAL A 1 93 ? 1.187 -19.362 -17.365 1.00 48.19 93 VAL A N 1
ATOM 719 C CA . VAL A 1 93 ? 2.427 -18.998 -18.057 1.00 48.19 93 VAL A CA 1
ATOM 720 C C . VAL A 1 93 ? 3.096 -20.311 -18.437 1.00 48.19 93 VAL A C 1
ATOM 722 O O . VAL A 1 93 ? 3.796 -20.924 -17.635 1.00 48.19 93 VAL A O 1
ATOM 725 N N . GLN A 1 94 ? 2.805 -20.795 -19.644 1.00 41.84 94 GLN A N 1
ATOM 726 C CA . GLN A 1 94 ? 3.621 -21.834 -20.266 1.00 41.84 94 GLN A CA 1
ATOM 727 C C . GLN A 1 94 ? 4.973 -21.200 -20.626 1.00 41.84 94 GLN A C 1
ATOM 729 O O . GLN A 1 94 ? 4.976 -20.118 -21.215 1.00 41.84 94 GLN A O 1
ATOM 734 N N . PRO A 1 95 ? 6.120 -21.813 -20.292 1.00 43.09 95 PRO A N 1
ATOM 735 C CA . PRO A 1 95 ? 7.388 -21.358 -20.836 1.00 43.09 95 PRO A CA 1
ATOM 736 C C . PRO A 1 95 ? 7.395 -21.648 -22.341 1.00 43.09 95 PRO A C 1
ATOM 738 O O . PRO A 1 95 ? 7.399 -22.806 -22.761 1.00 43.09 95 PRO A O 1
ATOM 741 N N . GLU A 1 96 ? 7.367 -20.601 -23.163 1.00 46.69 96 GLU A N 1
ATOM 742 C CA . GLU A 1 96 ? 7.651 -20.742 -24.587 1.00 46.69 96 GLU A CA 1
ATOM 743 C C . GLU A 1 96 ? 9.108 -21.188 -24.775 1.00 46.69 96 GLU A C 1
ATOM 745 O O . GLU A 1 96 ? 10.036 -20.555 -24.274 1.00 46.69 96 GLU A O 1
ATOM 750 N N . GLY A 1 97 ? 9.305 -22.270 -25.534 1.00 51.28 97 GLY A N 1
ATOM 751 C CA . GLY A 1 97 ? 10.592 -22.575 -26.160 1.00 51.28 97 GLY A CA 1
ATOM 752 C C . GLY A 1 97 ? 11.384 -23.736 -25.558 1.00 51.28 97 GLY A C 1
ATOM 753 O O . GLY A 1 97 ? 12.455 -23.547 -24.995 1.00 51.28 97 GLY A O 1
ATOM 754 N N . SER A 1 98 ? 10.938 -24.970 -25.792 1.00 44.59 98 SER A N 1
ATOM 755 C CA . SER A 1 98 ? 11.853 -26.118 -25.918 1.00 44.59 98 SER A CA 1
ATOM 756 C C . SER A 1 98 ? 11.443 -26.995 -27.104 1.00 44.59 98 SER A C 1
ATOM 758 O O . SER A 1 98 ? 11.131 -28.169 -26.967 1.00 44.59 98 SER A O 1
ATOM 760 N N . ASN A 1 99 ? 11.459 -26.408 -28.306 1.00 45.09 99 ASN A N 1
ATOM 761 C CA . ASN A 1 99 ? 11.512 -27.177 -29.549 1.00 45.09 99 ASN A CA 1
ATOM 762 C C . ASN A 1 99 ? 12.987 -27.449 -29.886 1.00 45.09 99 ASN A C 1
ATOM 764 O O . ASN A 1 99 ? 13.599 -26.728 -30.670 1.00 45.09 99 ASN A O 1
ATOM 768 N N . MET A 1 100 ? 13.573 -28.481 -29.275 1.00 42.94 100 MET A N 1
ATOM 769 C CA . MET A 1 100 ? 14.717 -29.158 -29.887 1.00 42.94 100 MET A CA 1
ATOM 770 C C . MET A 1 100 ? 14.157 -30.124 -30.930 1.00 42.94 100 MET A C 1
ATOM 772 O O . MET A 1 100 ? 13.571 -31.144 -30.583 1.00 42.94 100 MET A O 1
ATOM 776 N N . GLN A 1 101 ? 14.299 -29.779 -32.210 1.00 45.09 101 GLN A N 1
ATOM 777 C CA . GLN A 1 101 ? 14.137 -30.751 -33.286 1.00 45.09 101 GLN A CA 1
ATOM 778 C C . GLN A 1 101 ? 15.286 -31.757 -33.183 1.00 45.09 101 GLN A C 1
ATOM 780 O O . GLN A 1 101 ? 16.454 -31.383 -33.302 1.00 45.09 101 GLN A O 1
ATOM 785 N N . GLU A 1 102 ? 14.962 -33.026 -32.943 1.00 44.16 102 GLU A N 1
ATOM 786 C CA . GLU A 1 102 ? 15.910 -34.119 -33.137 1.00 44.16 102 GLU A CA 1
ATOM 787 C C . GLU A 1 102 ? 16.267 -34.206 -34.627 1.00 44.16 102 GLU A C 1
ATOM 789 O O . GLU A 1 102 ? 15.397 -34.345 -35.488 1.00 44.16 102 GLU A O 1
ATOM 794 N N . VAL A 1 103 ? 17.560 -34.101 -34.931 1.00 44.53 103 VAL A N 1
ATOM 795 C CA . VAL A 1 103 ? 18.108 -34.367 -36.265 1.00 44.53 103 VAL A CA 1
ATOM 796 C C . VAL A 1 103 ? 18.224 -35.890 -36.407 1.00 44.53 103 VAL A C 1
ATOM 798 O O . VAL A 1 103 ? 18.933 -36.500 -35.600 1.00 44.53 103 VAL A O 1
ATOM 801 N N . PRO A 1 104 ? 17.561 -36.539 -37.382 1.00 47.72 104 PRO A N 1
ATOM 802 C CA . PRO A 1 104 ? 17.758 -37.963 -37.598 1.00 47.72 104 PRO A CA 1
ATOM 803 C C . PRO A 1 104 ? 19.162 -38.220 -38.159 1.00 47.72 104 PRO A C 1
ATOM 805 O O . PRO A 1 104 ? 19.658 -37.452 -38.985 1.00 47.72 104 PRO A O 1
ATOM 808 N N . LYS A 1 105 ? 19.787 -39.293 -37.664 1.00 51.16 105 LYS A N 1
ATOM 809 C CA . LYS A 1 105 ? 21.084 -39.814 -38.118 1.00 51.16 105 LYS A CA 1
ATOM 810 C C . LYS A 1 105 ? 21.034 -40.338 -39.547 1.00 51.16 105 LYS A C 1
ATOM 812 O O . LYS A 1 105 ? 19.994 -40.934 -39.906 1.00 51.16 105 LYS A O 1
#

Secondary structure (DSSP, 8-state):
-EEEEEE-SS-EEEEEEEE-SSTTBEEEEEEEEE------HHHHHHHHHHHHHHHTEEEEEEETTEEEEEETTTTEEEEEE-----GGGS----------PPPP-

Foldseek 3Di:
DDKDWDDAPFKTKIFDKDADPDAFFIATPLDMDIDDGDDDPVSVVVRVVVSQFNNFWTGWDDDDQWIWTAGDPRPDIDIDGDDDDDPVPPDPDDDPDDPPDDDDD

Sequence (105 aa):
MWAFYGAGPVNGFGGAYQVGEKEGEIRSNGRIGQTFVGSTKAMMDFESNYFSALRSMYRFSIDRNLLTIGFGDGSKEMVFALIDLPQNQLFSVQPEGSNMQEVPK

Organism: NCBI:txid1232681